Protein AF-A0A4S4EP62-F1 (afdb_monomer)

Structure (mmCIF, N/CA/C/O backbone):
data_AF-A0A4S4EP62-F1
#
_entry.id   AF-A0A4S4EP62-F1
#
loop_
_atom_site.group_PDB
_atom_site.id
_atom_site.type_symbol
_atom_site.label_atom_id
_atom_site.label_alt_id
_atom_site.label_comp_id
_atom_site.label_asym_id
_atom_site.label_entity_id
_atom_site.label_seq_id
_atom_site.pdbx_PDB_ins_code
_atom_site.Cartn_x
_atom_site.Cartn_y
_atom_site.Cartn_z
_atom_site.occupancy
_atom_site.B_iso_or_equiv
_atom_site.auth_seq_id
_atom_site.auth_comp_id
_atom_site.auth_asym_id
_atom_site.auth_atom_id
_atom_site.pdbx_PDB_model_num
ATOM 1 N N . MET A 1 1 ? 6.777 30.222 -97.483 1.00 44.00 1 MET A N 1
ATOM 2 C CA . MET A 1 1 ? 6.909 28.795 -97.830 1.00 44.00 1 MET A CA 1
ATOM 3 C C . MET A 1 1 ? 5.752 28.089 -97.167 1.00 44.00 1 MET A C 1
ATOM 5 O O . MET A 1 1 ? 5.547 28.280 -95.977 1.00 44.00 1 MET A O 1
ATOM 9 N N . ASP A 1 2 ? 4.948 27.447 -97.998 1.00 36.28 2 ASP A N 1
ATOM 10 C CA . ASP A 1 2 ? 3.686 26.782 -97.690 1.00 36.28 2 ASP A CA 1
ATOM 11 C C . ASP A 1 2 ? 3.913 25.347 -97.169 1.00 36.28 2 ASP A C 1
ATOM 13 O O . ASP A 1 2 ? 5.022 24.820 -97.314 1.00 36.28 2 ASP A O 1
ATOM 17 N N . ASN A 1 3 ? 2.825 24.722 -96.696 1.00 36.25 3 ASN A N 1
ATOM 18 C CA . ASN A 1 3 ? 2.615 23.301 -96.338 1.00 36.25 3 ASN A CA 1
ATOM 19 C C . ASN A 1 3 ? 3.023 22.877 -94.907 1.00 36.25 3 ASN A C 1
ATOM 21 O O . ASN A 1 3 ? 4.127 23.151 -94.460 1.00 36.25 3 ASN A O 1
ATOM 25 N N . GLY A 1 4 ? 2.236 22.131 -94.121 1.00 36.00 4 GLY A N 1
ATOM 26 C CA . GLY A 1 4 ? 0.948 21.476 -94.353 1.00 36.00 4 GLY A CA 1
ATOM 27 C C . GLY A 1 4 ? 0.737 20.299 -93.371 1.00 36.00 4 GLY A C 1
ATOM 28 O O . GLY A 1 4 ? 1.601 19.445 -93.261 1.00 36.00 4 GLY A O 1
ATOM 29 N N . VAL A 1 5 ? -0.418 20.304 -92.688 1.00 42.09 5 VAL A N 1
ATOM 30 C CA . VAL A 1 5 ? -1.371 19.192 -92.406 1.00 42.09 5 VAL A CA 1
ATOM 31 C C . VAL A 1 5 ? -0.939 17.877 -91.703 1.00 42.09 5 VAL A C 1
ATOM 33 O O . VAL A 1 5 ? -0.048 17.167 -92.149 1.00 42.09 5 VAL A O 1
ATOM 36 N N . GLY A 1 6 ? -1.766 17.472 -90.715 1.00 40.44 6 GLY A N 1
ATOM 37 C CA . GLY A 1 6 ? -2.084 16.076 -90.327 1.00 40.44 6 GLY A CA 1
ATOM 38 C C . GLY A 1 6 ? -2.341 15.942 -88.817 1.00 40.44 6 GLY A C 1
ATOM 39 O O . GLY A 1 6 ? -1.388 15.877 -88.054 1.00 40.44 6 GLY A O 1
ATOM 40 N N . ASP A 1 7 ? -3.538 16.175 -88.266 1.00 36.72 7 ASP A N 1
ATOM 41 C CA . ASP A 1 7 ? -4.813 15.415 -88.278 1.00 36.72 7 ASP A CA 1
ATOM 42 C C . ASP A 1 7 ? -4.780 14.004 -87.646 1.00 36.72 7 ASP A C 1
ATOM 44 O O . ASP A 1 7 ? -3.899 13.192 -87.912 1.00 36.72 7 ASP A O 1
ATOM 48 N N . GLY A 1 8 ? -5.819 13.730 -86.846 1.00 39.12 8 GLY A N 1
ATOM 49 C CA . GLY A 1 8 ? -6.188 12.427 -86.288 1.00 39.12 8 GLY A CA 1
ATOM 50 C C . GLY A 1 8 ? -6.004 12.346 -84.767 1.00 39.12 8 GLY A C 1
ATOM 51 O O . GLY A 1 8 ? -4.899 12.405 -84.260 1.00 39.12 8 GLY A O 1
ATOM 52 N N . GLY A 1 9 ? -7.015 12.168 -83.923 1.00 35.53 9 GLY A N 1
ATOM 53 C CA . GLY A 1 9 ? -8.401 11.804 -84.157 1.00 35.53 9 GLY A CA 1
ATOM 54 C C . GLY A 1 9 ? -9.001 11.308 -82.835 1.00 35.53 9 GLY A C 1
ATOM 55 O O . GLY A 1 9 ? -8.490 10.397 -82.196 1.00 35.53 9 GLY A O 1
ATOM 56 N N . ARG A 1 10 ? -10.097 11.953 -82.436 1.00 38.62 10 ARG A N 1
ATOM 57 C CA . ARG A 1 10 ? -11.010 11.657 -81.318 1.00 38.62 10 ARG A CA 1
ATOM 58 C C . ARG A 1 10 ? -11.471 10.191 -81.239 1.00 38.62 10 ARG A C 1
ATOM 60 O O . ARG A 1 10 ? -11.760 9.600 -82.275 1.00 38.62 10 ARG A O 1
ATOM 67 N N . ARG A 1 11 ? -11.826 9.735 -80.026 1.00 40.06 11 ARG A N 1
ATOM 68 C CA . ARG A 1 11 ? -13.107 9.050 -79.681 1.00 40.06 11 ARG A CA 1
ATOM 69 C C . ARG A 1 11 ? -13.267 9.041 -78.144 1.00 40.06 11 ARG A C 1
ATOM 71 O O . ARG A 1 11 ? -12.406 8.514 -77.462 1.00 40.06 11 ARG A O 1
ATOM 78 N N . ARG A 1 12 ? -14.165 9.855 -77.567 1.00 40.66 12 ARG A N 1
ATOM 79 C CA . ARG A 1 12 ? -15.637 9.690 -77.394 1.00 40.66 12 ARG A CA 1
ATOM 80 C C . ARG A 1 12 ? -15.983 8.822 -76.166 1.00 40.66 12 ARG A C 1
ATOM 82 O O . ARG A 1 12 ? -15.650 7.650 -76.170 1.00 40.66 12 ARG A O 1
ATOM 89 N N . THR A 1 13 ? -16.401 9.443 -75.045 1.00 35.06 13 THR A N 1
ATOM 90 C CA . THR A 1 13 ? -17.804 9.687 -74.567 1.00 35.06 13 THR A CA 1
ATOM 91 C C . THR A 1 13 ? -18.490 8.395 -74.116 1.00 35.06 13 THR A C 1
ATOM 93 O O . THR A 1 13 ? -18.441 7.431 -74.863 1.00 35.06 13 THR A O 1
ATOM 96 N N . VAL A 1 14 ? -19.105 8.291 -72.934 1.00 36.47 14 VAL A N 1
ATOM 97 C CA . VAL A 1 14 ? -20.410 8.863 -72.507 1.00 36.47 14 VAL A CA 1
ATOM 98 C C . VAL A 1 14 ? -20.530 8.694 -70.969 1.00 36.47 14 VAL A C 1
ATOM 100 O O . VAL A 1 14 ? -19.966 7.744 -70.444 1.00 36.47 14 VAL A O 1
ATOM 103 N N . GLY A 1 15 ? -21.050 9.646 -70.174 1.00 30.53 15 GLY A N 1
ATOM 104 C CA . GLY A 1 15 ? -22.487 9.847 -69.868 1.00 30.53 15 GLY A CA 1
ATOM 105 C C . GLY A 1 15 ? -23.069 8.624 -69.125 1.00 30.53 15 GLY A C 1
ATOM 106 O O . GLY A 1 15 ? -22.937 7.529 -69.645 1.00 30.53 15 GLY A O 1
ATOM 107 N N . VAL A 1 16 ? -23.728 8.665 -67.963 1.00 37.06 16 VAL A N 1
ATOM 108 C CA . VAL A 1 16 ? -24.793 9.555 -67.463 1.00 37.06 16 VAL A CA 1
ATOM 109 C C . VAL A 1 16 ? -24.999 9.270 -65.951 1.00 37.06 16 VAL A C 1
ATOM 111 O O . VAL A 1 16 ? -24.647 8.198 -65.467 1.00 37.06 16 VAL A O 1
ATOM 114 N N . ALA A 1 17 ? -25.535 10.256 -65.226 1.00 38.88 17 ALA A N 1
ATOM 115 C CA . ALA A 1 17 ? -25.929 10.251 -63.811 1.00 38.88 17 ALA A CA 1
ATOM 116 C C . ALA A 1 17 ? -27.038 9.235 -63.448 1.00 38.88 17 ALA A C 1
ATOM 118 O O . ALA A 1 17 ? -27.808 8.868 -64.324 1.00 38.88 17 ALA A O 1
ATOM 119 N N . ASP A 1 18 ? -27.173 8.854 -62.168 1.00 35.69 18 ASP A N 1
ATOM 120 C CA . ASP A 1 18 ? -28.343 9.204 -61.331 1.00 35.69 18 ASP A CA 1
ATOM 121 C C . ASP A 1 18 ? -28.195 8.711 -59.870 1.00 35.69 18 ASP A C 1
ATOM 123 O O . ASP A 1 18 ? -27.448 7.781 -59.563 1.00 35.69 18 ASP A O 1
ATOM 127 N N . SER A 1 19 ? -28.896 9.407 -58.980 1.00 42.44 19 SER A N 1
ATOM 128 C CA . SER A 1 19 ? -28.969 9.295 -57.523 1.00 42.44 19 SER A CA 1
ATOM 129 C C . SER A 1 19 ? -29.912 8.178 -57.047 1.00 42.44 19 SER A C 1
ATOM 131 O O . SER A 1 19 ? -30.894 7.881 -57.716 1.00 42.44 19 SER A O 1
ATOM 133 N N . GLY A 1 20 ? -29.717 7.671 -55.818 1.00 35.19 20 GLY A N 1
ATOM 134 C CA . GLY A 1 20 ? -30.830 7.129 -55.016 1.00 35.19 20 GLY A CA 1
ATOM 135 C C . GLY A 1 20 ? -30.579 5.879 -54.153 1.00 35.19 20 GLY A C 1
ATOM 136 O O . GLY A 1 20 ? -30.445 4.779 -54.665 1.00 35.19 20 GLY A O 1
ATOM 137 N N . ASP A 1 21 ? -30.629 6.094 -52.833 1.00 34.78 21 ASP A N 1
ATOM 138 C CA . ASP A 1 21 ? -31.390 5.338 -51.811 1.00 34.78 21 ASP A CA 1
ATOM 139 C C . ASP A 1 21 ? -31.051 3.870 -51.400 1.00 34.78 21 ASP A C 1
ATOM 141 O O . ASP A 1 21 ? -31.297 2.897 -52.102 1.00 34.78 21 ASP A O 1
ATOM 145 N N . GLY A 1 22 ? -30.572 3.737 -50.151 1.00 37.38 22 GLY A N 1
ATOM 146 C CA . GLY A 1 22 ? -31.077 2.832 -49.098 1.00 37.38 22 GLY A CA 1
ATOM 147 C C . GLY A 1 22 ? -31.167 1.302 -49.280 1.00 37.38 22 GLY A C 1
ATOM 148 O O . GLY A 1 22 ? -32.158 0.806 -49.797 1.00 37.38 22 GLY A O 1
ATOM 149 N N . ARG A 1 23 ? -30.285 0.530 -48.602 1.00 34.78 23 ARG A N 1
ATOM 150 C CA . ARG A 1 23 ? -30.638 -0.532 -47.603 1.00 34.78 23 ARG A CA 1
ATOM 151 C C . ARG A 1 23 ? -29.457 -1.435 -47.178 1.00 34.78 23 ARG A C 1
ATOM 153 O O . ARG A 1 23 ? -28.889 -2.165 -47.970 1.00 34.78 23 ARG A O 1
ATOM 160 N N . ARG A 1 24 ? -29.248 -1.487 -45.853 1.00 33.09 24 ARG A N 1
ATOM 161 C CA . ARG A 1 24 ? -29.100 -2.692 -44.995 1.00 33.09 24 ARG A CA 1
ATOM 162 C C . ARG A 1 24 ? -27.989 -3.736 -45.297 1.00 33.09 24 ARG A C 1
ATOM 164 O O . ARG A 1 24 ? -28.174 -4.656 -46.073 1.00 33.09 24 ARG A O 1
ATOM 171 N N . ARG A 1 25 ? -26.928 -3.652 -44.477 1.00 41.34 25 ARG A N 1
ATOM 172 C CA . ARG A 1 25 ? -26.147 -4.716 -43.791 1.00 41.34 25 ARG A CA 1
ATOM 173 C C . ARG A 1 25 ? -25.937 -6.063 -44.511 1.00 41.34 25 ARG A C 1
ATOM 175 O O . ARG A 1 25 ? -26.844 -6.884 -44.542 1.00 41.34 25 ARG A O 1
ATOM 182 N N . THR A 1 26 ? -24.670 -6.397 -44.758 1.00 34.03 26 THR A N 1
ATOM 183 C CA . THR A 1 26 ? -24.144 -7.742 -44.464 1.00 34.03 26 THR A CA 1
ATOM 184 C C . THR A 1 26 ? -22.799 -7.605 -43.764 1.00 34.03 26 THR A C 1
ATOM 186 O O . THR A 1 26 ? -21.819 -7.139 -44.344 1.00 34.03 26 THR A O 1
ATOM 189 N N . ILE A 1 27 ? -22.811 -7.972 -42.488 1.00 44.12 27 ILE A N 1
ATOM 190 C CA . ILE A 1 27 ? -21.651 -8.222 -41.641 1.00 44.12 27 ILE A CA 1
ATOM 191 C C . ILE A 1 27 ? -20.826 -9.299 -42.353 1.00 44.12 27 ILE A C 1
ATOM 193 O O . ILE A 1 27 ? -21.362 -10.353 -42.685 1.00 44.12 27 ILE A O 1
ATOM 197 N N . ARG A 1 28 ? -19.560 -9.014 -42.664 1.00 36.34 28 ARG A N 1
ATOM 198 C CA . ARG A 1 28 ? -18.585 -10.077 -42.901 1.00 36.34 28 ARG A CA 1
ATOM 199 C C . ARG A 1 28 ? -17.845 -10.238 -41.593 1.00 36.34 28 ARG A C 1
ATOM 201 O O . ARG A 1 28 ? -17.091 -9.352 -41.194 1.00 36.34 28 ARG A O 1
ATOM 208 N N . ASP A 1 29 ? -18.185 -11.325 -40.923 1.00 42.00 29 ASP A N 1
ATOM 209 C CA . ASP A 1 29 ? -17.560 -11.806 -39.709 1.00 42.00 29 ASP A CA 1
ATOM 210 C C . ASP A 1 29 ? -16.068 -12.014 -39.975 1.00 42.00 29 ASP A C 1
ATOM 212 O O . ASP A 1 29 ? -15.645 -12.987 -40.595 1.00 42.00 29 ASP A O 1
ATOM 216 N N . SER A 1 30 ? -15.257 -11.059 -39.533 1.00 41.69 30 SER A N 1
ATOM 217 C CA . SER A 1 30 ? -13.857 -11.333 -39.261 1.00 41.69 30 SER A CA 1
ATOM 218 C C . SER A 1 30 ? -13.839 -12.089 -37.938 1.00 41.69 30 SER A C 1
ATOM 220 O O . SER A 1 30 ? -14.007 -11.477 -36.881 1.00 41.69 30 SER A O 1
ATOM 222 N N . GLU A 1 31 ? -13.660 -13.408 -37.991 1.00 40.25 31 GLU A N 1
ATOM 223 C CA . GLU A 1 31 ? -13.196 -14.209 -36.856 1.00 40.25 31 GLU A CA 1
ATOM 224 C C . GLU A 1 31 ? -11.807 -13.699 -36.447 1.00 40.25 31 GLU A C 1
ATOM 226 O O . GLU A 1 31 ? -10.763 -14.236 -36.809 1.00 40.25 31 GLU A O 1
ATOM 231 N N . ILE A 1 32 ? -11.788 -12.580 -35.728 1.00 51.97 3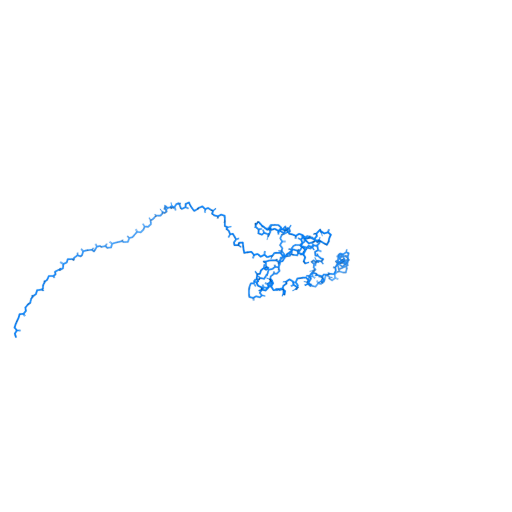2 ILE A N 1
ATOM 232 C CA . ILE A 1 32 ? -10.606 -12.116 -35.026 1.00 51.97 32 ILE A CA 1
ATOM 233 C C . ILE A 1 32 ? -10.562 -12.989 -33.776 1.00 51.97 32 ILE A C 1
ATOM 235 O O . ILE A 1 32 ? -11.504 -12.925 -32.976 1.00 51.97 32 ILE A O 1
ATOM 239 N N . PRO A 1 33 ? -9.522 -13.813 -33.574 1.00 45.59 33 PRO A N 1
ATOM 240 C CA . PRO A 1 33 ? -9.382 -14.497 -32.304 1.00 45.59 33 PRO A CA 1
ATOM 241 C C . PRO A 1 33 ? -9.378 -13.408 -31.232 1.00 45.59 33 PRO A C 1
ATOM 243 O O . PRO A 1 33 ? -8.635 -12.430 -31.356 1.00 45.59 33 PRO A O 1
ATOM 246 N N . LEU A 1 34 ? -10.215 -13.545 -30.196 1.00 50.91 34 LEU A N 1
ATOM 247 C CA . LEU A 1 34 ? -10.021 -12.788 -28.966 1.00 50.91 34 LEU A CA 1
ATOM 248 C C . LEU A 1 34 ? -8.652 -13.205 -28.426 1.00 50.91 34 LEU A C 1
ATOM 250 O O . LEU A 1 34 ? -8.537 -14.107 -27.600 1.00 50.91 34 LEU A O 1
ATOM 254 N N . VAL A 1 35 ? -7.600 -12.546 -28.911 1.00 49.84 35 VAL A N 1
ATOM 255 C CA . VAL A 1 35 ? -6.359 -12.402 -28.173 1.00 49.84 35 VAL A CA 1
ATOM 256 C C . VAL A 1 35 ? -6.833 -11.886 -26.820 1.00 49.84 35 VAL A C 1
ATOM 258 O O . VAL A 1 35 ? -7.458 -10.816 -26.797 1.00 49.84 35 VAL A O 1
ATOM 261 N N . PRO A 1 36 ? -6.663 -12.635 -25.712 1.00 47.25 36 PRO A N 1
ATOM 262 C CA . PRO A 1 36 ? -6.961 -12.074 -24.410 1.00 47.25 36 PRO A CA 1
ATOM 263 C C . PRO A 1 36 ? -6.163 -10.786 -24.365 1.00 47.25 36 PRO A C 1
ATOM 265 O O . PRO A 1 36 ? -4.951 -10.819 -24.564 1.00 47.25 36 PRO A O 1
ATOM 268 N N . SER A 1 37 ? -6.870 -9.658 -24.262 1.00 47.22 37 SER A N 1
ATOM 269 C CA . SER A 1 37 ? -6.262 -8.339 -24.219 1.00 47.22 37 SER A CA 1
ATOM 270 C C . SER A 1 37 ? -5.072 -8.444 -23.282 1.00 47.22 37 SER A C 1
ATOM 272 O O . SER A 1 37 ? -5.246 -8.650 -22.079 1.00 47.22 37 SER A O 1
ATOM 274 N N . SER A 1 38 ? -3.864 -8.372 -23.841 1.00 50.22 38 SER A N 1
ATOM 275 C CA . SER A 1 38 ? -2.649 -8.158 -23.080 1.00 50.22 38 SER A CA 1
ATOM 276 C C . SER A 1 38 ? -2.806 -6.753 -22.525 1.00 50.22 38 SER A C 1
ATOM 278 O O . SER A 1 38 ? -2.309 -5.795 -23.113 1.00 50.22 38 SER A O 1
ATOM 280 N N . GLN A 1 39 ? -3.621 -6.599 -21.477 1.00 58.09 39 GLN A N 1
ATOM 281 C CA . GLN A 1 39 ? -3.778 -5.363 -20.735 1.00 58.09 39 GLN A CA 1
ATOM 282 C C . GLN A 1 39 ? -2.367 -4.992 -20.328 1.00 58.09 39 GLN A C 1
ATOM 284 O O . GLN A 1 39 ? -1.832 -5.636 -19.436 1.00 58.09 39 GLN A O 1
ATOM 289 N N . ASN A 1 40 ? -1.756 -4.075 -21.085 1.00 49.41 40 ASN A N 1
ATOM 290 C CA . ASN A 1 40 ? -0.354 -3.680 -21.038 1.00 49.41 40 ASN A CA 1
ATOM 291 C C . ASN A 1 40 ? 0.291 -4.030 -19.693 1.00 49.41 40 ASN A C 1
ATOM 293 O O . ASN A 1 40 ? 0.215 -3.235 -18.753 1.00 49.41 40 ASN A O 1
ATOM 297 N N . LEU A 1 41 ? 0.884 -5.227 -19.584 1.00 63.22 41 LEU A N 1
ATOM 298 C CA . LEU A 1 41 ? 1.545 -5.674 -18.362 1.00 63.22 41 LEU A CA 1
ATOM 299 C C . LEU A 1 41 ? 2.883 -4.955 -18.325 1.00 63.22 41 LEU A C 1
ATOM 301 O O . LEU A 1 41 ? 3.930 -5.539 -18.597 1.00 63.22 41 LEU A O 1
ATOM 305 N N . LYS A 1 42 ? 2.840 -3.643 -18.082 1.00 72.44 42 LYS A N 1
ATOM 306 C CA . LYS A 1 42 ? 4.048 -2.858 -17.919 1.00 72.44 42 LYS A CA 1
ATOM 307 C C . LYS A 1 42 ? 4.778 -3.487 -16.733 1.00 72.44 42 LYS A C 1
ATOM 309 O O . LYS A 1 42 ? 4.207 -3.511 -15.643 1.00 72.44 42 LYS A O 1
ATOM 314 N N . PRO A 1 43 ? 5.986 -4.036 -16.921 1.00 81.75 43 PRO A N 1
ATOM 315 C CA . PRO A 1 43 ? 6.730 -4.599 -15.810 1.00 81.75 43 PRO A CA 1
ATOM 316 C C . PRO A 1 43 ? 6.969 -3.497 -14.778 1.00 81.75 43 PRO A C 1
ATOM 318 O O . PRO A 1 43 ? 7.232 -2.342 -15.122 1.00 81.75 43 PRO A O 1
ATOM 321 N N . GLY A 1 44 ? 6.818 -3.834 -13.503 1.00 88.12 44 GLY A N 1
ATOM 322 C CA . GLY A 1 44 ? 6.995 -2.881 -12.420 1.00 88.12 44 GLY A CA 1
ATOM 323 C C . GLY A 1 44 ? 6.663 -3.484 -11.067 1.00 88.12 44 GLY A C 1
ATOM 324 O O . GLY A 1 44 ? 6.231 -4.630 -10.967 1.00 88.12 44 GLY A O 1
ATOM 325 N N . VAL A 1 45 ? 6.881 -2.687 -10.032 1.00 92.06 45 VAL A N 1
ATOM 326 C CA . VAL A 1 45 ? 6.724 -3.091 -8.638 1.00 92.06 45 VAL A CA 1
ATOM 327 C C . VAL A 1 45 ? 5.452 -2.474 -8.069 1.00 92.06 45 VAL A C 1
ATOM 329 O O . VAL A 1 45 ? 5.118 -1.316 -8.340 1.00 92.06 45 VAL A O 1
ATOM 332 N N . ILE A 1 46 ? 4.743 -3.264 -7.269 1.00 92.56 46 ILE A N 1
ATOM 333 C CA . ILE A 1 46 ? 3.600 -2.832 -6.471 1.00 92.56 46 ILE A CA 1
ATOM 334 C C . ILE A 1 46 ? 3.981 -3.013 -5.008 1.00 92.56 46 ILE A C 1
ATOM 336 O O . ILE A 1 46 ? 4.387 -4.101 -4.605 1.00 92.56 46 ILE A O 1
ATOM 340 N N . PHE A 1 47 ? 3.824 -1.957 -4.216 1.00 94.12 47 PHE A N 1
ATOM 341 C CA . PHE A 1 47 ? 4.031 -2.023 -2.771 1.00 94.12 47 PHE A CA 1
ATOM 342 C C . PHE A 1 47 ? 2.693 -2.202 -2.060 1.00 94.12 47 PHE A C 1
ATOM 344 O O . PHE A 1 47 ? 1.708 -1.554 -2.417 1.00 94.12 47 PHE A O 1
ATOM 351 N N . VAL A 1 48 ? 2.662 -3.064 -1.043 1.00 92.69 48 VAL A N 1
ATOM 352 C CA . VAL A 1 48 ? 1.513 -3.239 -0.148 1.00 92.69 48 VAL A CA 1
ATOM 353 C C . VAL A 1 48 ? 1.997 -3.014 1.278 1.00 92.69 48 VAL A C 1
ATOM 355 O O . VAL A 1 48 ? 2.736 -3.830 1.819 1.00 92.69 48 VAL A O 1
ATOM 358 N N . LEU A 1 49 ? 1.592 -1.897 1.871 1.00 91.06 49 LEU A N 1
ATOM 359 C CA . LEU A 1 49 ? 1.814 -1.589 3.278 1.00 91.06 49 LEU A CA 1
ATOM 360 C C . LEU A 1 49 ? 0.656 -2.197 4.068 1.00 91.06 49 LEU A C 1
ATOM 362 O O . LEU A 1 49 ? -0.467 -1.690 4.017 1.00 91.06 49 LEU A O 1
ATOM 366 N N . ASP A 1 50 ? 0.906 -3.331 4.718 1.00 88.44 50 ASP A N 1
ATOM 367 C CA . ASP A 1 50 ? -0.093 -4.013 5.543 1.00 88.44 50 ASP A CA 1
ATOM 368 C C . ASP A 1 50 ? -0.123 -3.452 6.970 1.00 88.44 50 ASP A C 1
ATOM 370 O O . ASP A 1 50 ? 0.863 -2.895 7.447 1.00 88.44 50 ASP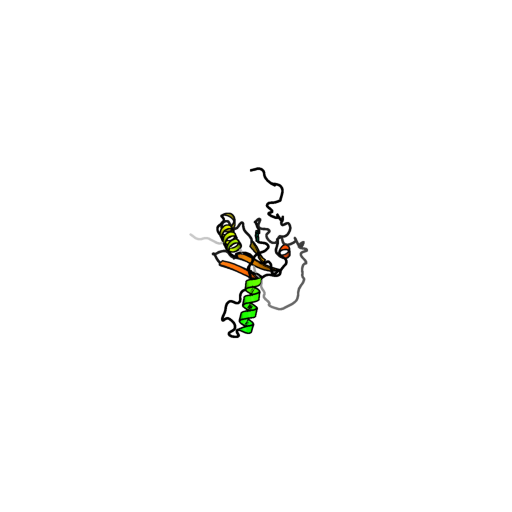 A O 1
ATOM 374 N N . LYS A 1 51 ? -1.262 -3.633 7.650 1.00 83.38 51 LYS A N 1
ATOM 375 C CA . LYS A 1 51 ? -1.493 -3.246 9.055 1.00 83.38 51 LYS A CA 1
ATOM 376 C C . LYS A 1 51 ? -1.296 -1.755 9.361 1.00 83.38 51 LYS A C 1
ATOM 378 O O . LYS A 1 51 ? -0.938 -1.394 10.478 1.00 83.38 51 LYS A O 1
ATOM 383 N N . ALA A 1 52 ? -1.637 -0.879 8.419 1.00 81.69 52 ALA A N 1
ATOM 384 C CA . ALA A 1 52 ? -1.543 0.559 8.632 1.00 81.69 52 ALA A CA 1
ATOM 385 C C . ALA A 1 52 ? -2.478 1.072 9.737 1.00 81.69 52 ALA A C 1
ATOM 387 O O . ALA A 1 52 ? -3.696 0.876 9.680 1.00 81.69 52 ALA A O 1
ATOM 388 N N . SER A 1 53 ? -1.917 1.791 10.710 1.00 75.38 53 SER A N 1
ATOM 389 C CA . SER A 1 53 ? -2.640 2.446 11.816 1.00 75.38 53 SER A CA 1
ATOM 390 C C . SER A 1 53 ? -3.329 3.746 11.373 1.00 75.38 53 SER A C 1
ATOM 392 O O . SER A 1 53 ? -3.341 4.761 12.062 1.00 75.38 53 SER A O 1
ATOM 394 N N . LEU A 1 54 ? -3.889 3.755 10.161 1.00 74.25 54 LEU A N 1
ATOM 395 C CA . LEU A 1 54 ? -4.605 4.910 9.633 1.00 74.25 54 LEU A CA 1
ATOM 396 C C . LEU A 1 54 ? -6.078 4.792 10.019 1.00 74.25 54 LEU A C 1
ATOM 398 O O . LEU A 1 54 ? -6.801 3.935 9.500 1.00 74.25 54 LEU A O 1
ATOM 402 N N . MET A 1 55 ? -6.517 5.660 10.932 1.00 66.12 55 MET A N 1
ATOM 403 C CA . MET A 1 55 ? -7.930 5.798 11.267 1.00 66.12 55 MET A CA 1
ATOM 404 C C . MET A 1 55 ? -8.586 6.830 10.346 1.00 66.12 55 MET A C 1
ATOM 406 O O . MET A 1 55 ? -8.081 7.951 10.252 1.00 66.12 55 MET A O 1
ATOM 410 N N . PRO A 1 56 ? -9.728 6.514 9.709 1.00 61.78 56 PRO A N 1
ATOM 411 C CA . PRO A 1 56 ? -10.553 7.539 9.092 1.00 61.78 56 PRO A CA 1
ATOM 412 C C . PRO A 1 56 ? -10.955 8.545 10.171 1.00 61.78 56 PRO A C 1
ATOM 414 O O . PRO A 1 56 ? -11.688 8.213 11.103 1.00 61.78 56 PRO A O 1
ATOM 417 N N . ALA A 1 57 ? -10.436 9.761 10.064 1.00 64.88 57 ALA A N 1
ATOM 418 C CA . ALA A 1 57 ? -10.813 10.855 10.935 1.00 64.88 57 ALA A CA 1
ATOM 419 C C . ALA A 1 57 ? -11.824 11.745 10.213 1.00 64.88 57 ALA A C 1
ATOM 421 O O . ALA A 1 57 ? -11.716 12.007 9.015 1.00 64.88 57 ALA A O 1
ATOM 422 N N . TYR A 1 58 ? -12.810 12.226 10.958 1.00 61.38 58 TYR A N 1
ATOM 423 C CA . TYR A 1 58 ? -13.691 13.281 10.502 1.00 61.38 58 TYR A CA 1
ATOM 424 C C . TYR A 1 58 ? -12.890 14.579 10.334 1.00 61.38 58 TYR A C 1
ATOM 426 O O . TYR A 1 58 ? -12.398 15.144 11.312 1.00 61.38 58 TYR A O 1
ATOM 434 N N . ILE A 1 59 ? -12.763 15.046 9.092 1.00 60.25 59 ILE A N 1
ATOM 435 C CA . ILE A 1 59 ? -12.152 16.334 8.755 1.00 60.25 59 ILE A CA 1
ATOM 436 C C . ILE A 1 59 ? -13.292 17.345 8.629 1.00 60.25 59 ILE A C 1
ATOM 438 O O . ILE A 1 59 ? -13.982 17.401 7.614 1.00 60.25 59 ILE A O 1
ATOM 442 N N . GLY A 1 60 ? -13.538 18.109 9.691 1.00 66.25 60 GLY A N 1
ATOM 443 C CA . GLY A 1 60 ? -14.617 19.090 9.725 1.00 66.25 60 GLY A CA 1
ATOM 444 C C . GLY A 1 60 ? -14.900 19.604 11.130 1.00 66.25 60 GLY A C 1
ATOM 445 O O . GLY A 1 60 ? -14.140 19.369 12.070 1.00 66.25 60 GLY A O 1
ATOM 446 N N . ARG A 1 61 ? -16.028 20.303 11.292 1.00 72.75 61 ARG A N 1
ATOM 447 C CA . ARG A 1 61 ? -16.446 20.816 12.600 1.00 72.75 61 ARG A CA 1
ATOM 448 C C . ARG A 1 61 ? -16.873 19.652 13.494 1.00 72.75 61 ARG A C 1
ATOM 450 O O . ARG A 1 61 ? -17.867 18.988 13.203 1.00 72.75 61 ARG A O 1
ATOM 457 N N . LEU A 1 62 ? -16.100 19.406 14.549 1.00 69.75 62 LEU A N 1
ATOM 458 C CA . LEU A 1 62 ? -16.405 18.377 15.539 1.00 69.75 62 LEU A CA 1
ATOM 459 C C . LEU A 1 62 ? -17.842 18.549 16.059 1.00 69.75 62 LEU A C 1
ATOM 461 O O . LEU A 1 62 ? -18.317 19.687 16.169 1.00 69.75 62 LEU A O 1
ATOM 465 N N . PRO A 1 63 ? -18.536 17.445 16.384 1.00 71.38 63 PRO A N 1
ATOM 466 C CA . PRO A 1 63 ? -19.852 17.525 16.995 1.00 71.38 63 PRO A CA 1
ATOM 467 C C . PRO A 1 63 ? -19.781 18.407 18.243 1.00 71.38 63 PRO A C 1
ATOM 469 O O . PRO A 1 63 ? -18.955 18.165 19.118 1.00 71.38 63 PRO A O 1
ATOM 472 N N . GLN A 1 64 ? -20.653 19.413 18.329 1.00 76.56 64 GLN A N 1
ATOM 473 C CA . GLN A 1 64 ? -20.763 20.258 19.527 1.00 76.56 64 GLN A CA 1
ATOM 474 C C . GLN A 1 64 ? -21.285 19.471 20.734 1.00 76.56 64 GLN A C 1
ATOM 476 O O . GLN A 1 64 ? -21.129 19.891 21.871 1.00 76.56 64 GLN A O 1
ATOM 481 N N . ASN A 1 65 ? -21.930 18.329 20.487 1.00 85.25 65 ASN A N 1
ATOM 482 C CA . ASN A 1 65 ? -22.460 17.485 21.537 1.00 85.25 65 ASN A CA 1
ATOM 483 C C . ASN A 1 65 ? -21.326 16.724 22.244 1.00 85.25 65 ASN A C 1
ATOM 485 O O . ASN A 1 65 ? -20.729 15.812 21.663 1.00 85.25 65 ASN A O 1
ATOM 489 N N . ASP A 1 66 ? -21.094 17.055 23.514 1.00 79.56 66 ASP A N 1
ATOM 490 C CA . ASP A 1 66 ? -20.032 16.473 24.343 1.00 79.56 66 ASP A CA 1
ATOM 491 C C . ASP A 1 66 ? -20.134 14.949 24.502 1.00 79.56 66 ASP A C 1
ATOM 493 O O . ASP A 1 66 ? -19.114 14.264 24.593 1.00 79.56 66 ASP A O 1
ATOM 497 N N . VAL A 1 67 ? -21.344 14.379 24.460 1.00 83.06 67 VAL A N 1
ATOM 498 C CA . VAL A 1 67 ? -21.546 12.922 24.534 1.00 83.06 67 VAL A CA 1
ATOM 499 C C . VAL A 1 67 ? -21.068 12.244 23.249 1.00 83.06 67 VAL A C 1
ATOM 501 O O . VAL A 1 67 ? -20.354 11.237 23.297 1.00 83.06 67 VAL A O 1
ATOM 504 N N . VAL A 1 68 ? -21.432 12.793 22.087 1.00 76.94 68 VAL A N 1
ATOM 505 C CA . VAL A 1 68 ? -20.996 12.278 20.777 1.00 76.94 68 VAL A CA 1
ATOM 506 C C . VAL A 1 68 ? -19.490 12.471 20.605 1.00 76.94 68 VAL A C 1
ATOM 508 O O . VAL A 1 68 ? -18.792 11.547 20.181 1.00 76.94 68 VAL A O 1
ATOM 511 N N . LEU A 1 69 ? -18.973 13.630 21.011 1.00 76.56 69 LEU A N 1
ATOM 512 C CA . LEU A 1 69 ? -17.548 13.938 20.991 1.00 76.56 69 LEU A CA 1
ATOM 513 C C . LEU A 1 69 ? -16.750 13.009 21.918 1.00 76.56 69 LEU A C 1
ATOM 515 O O . LEU A 1 69 ? -15.689 12.514 21.535 1.00 76.56 69 LEU A O 1
ATOM 519 N N . GLY A 1 70 ? -17.275 12.710 23.108 1.00 78.94 70 GLY A N 1
ATOM 520 C CA . GLY A 1 70 ? -16.678 11.766 24.052 1.00 78.94 70 GLY A CA 1
ATOM 521 C C . GLY A 1 70 ? -16.620 10.336 23.510 1.00 78.94 70 GLY A C 1
ATOM 522 O O . GLY A 1 70 ? -15.596 9.665 23.653 1.00 78.94 70 GLY A O 1
ATOM 523 N N . ARG A 1 71 ? -17.676 9.874 22.825 1.00 76.25 71 ARG A N 1
ATOM 524 C CA . ARG A 1 71 ? -17.674 8.569 22.135 1.00 76.25 71 ARG A CA 1
ATOM 525 C C . ARG A 1 71 ? -16.635 8.528 21.019 1.00 76.25 71 ARG A C 1
ATOM 527 O O . ARG A 1 71 ? -15.871 7.571 20.939 1.00 76.25 71 ARG A O 1
ATOM 534 N N . TYR A 1 72 ? -16.568 9.580 20.208 1.00 71.56 72 TYR A N 1
ATOM 535 C CA . TYR A 1 72 ? -15.594 9.694 19.126 1.00 71.56 72 TYR A CA 1
ATOM 536 C C . TYR A 1 72 ? -14.146 9.675 19.652 1.00 71.56 72 TYR A C 1
ATOM 538 O O . TYR A 1 72 ? -13.318 8.909 19.159 1.00 71.56 72 TYR A O 1
ATOM 546 N N . ARG A 1 73 ? -13.855 10.423 20.727 1.00 73.19 73 ARG A N 1
ATOM 547 C CA . ARG A 1 73 ? -12.539 10.419 21.394 1.00 73.19 73 ARG A CA 1
ATOM 548 C C . ARG A 1 73 ? -12.156 9.051 21.954 1.00 73.19 73 ARG A C 1
ATOM 550 O O . ARG A 1 73 ? -11.013 8.643 21.784 1.00 73.19 73 ARG A O 1
ATOM 557 N N . LYS A 1 74 ? -13.092 8.321 22.570 1.00 72.69 74 LYS A N 1
ATOM 558 C CA . LYS A 1 74 ? -12.828 6.959 23.070 1.00 72.69 74 LYS A CA 1
ATOM 559 C C . LYS A 1 74 ? -12.484 5.983 21.943 1.00 72.69 74 LYS A C 1
ATOM 561 O O . LYS A 1 74 ? -11.587 5.167 22.114 1.00 72.69 74 LYS A O 1
ATOM 566 N N . VAL A 1 75 ? -13.154 6.085 20.790 1.00 69.06 75 VAL A N 1
ATOM 567 C CA . VAL A 1 75 ? -12.850 5.252 19.610 1.00 69.06 75 VAL A CA 1
ATOM 568 C C . VAL A 1 75 ? -11.456 5.555 19.052 1.00 69.06 75 VAL A C 1
ATOM 570 O O . VAL A 1 75 ? -10.749 4.619 18.687 1.00 69.06 75 VAL A O 1
ATOM 573 N N . LEU A 1 76 ? -11.054 6.831 19.029 1.00 67.12 76 LEU A N 1
ATOM 574 C CA . LEU A 1 76 ? -9.710 7.248 18.617 1.00 67.12 76 LEU A CA 1
ATOM 575 C C . LEU A 1 76 ? -8.629 6.768 19.603 1.00 67.12 76 LEU A C 1
ATOM 577 O O . LEU A 1 76 ? -7.632 6.192 19.183 1.00 67.12 76 LEU A O 1
ATOM 581 N N . GLN A 1 77 ? -8.835 6.964 20.910 1.00 66.31 77 GLN A N 1
ATOM 582 C CA . GLN A 1 77 ? -7.853 6.623 21.950 1.00 66.31 77 GLN A CA 1
ATOM 583 C C . GLN A 1 77 ? -7.662 5.114 22.127 1.00 66.31 77 GLN A C 1
ATOM 585 O O . GLN A 1 77 ? -6.539 4.661 22.302 1.00 66.31 77 GLN A O 1
ATOM 590 N N . ALA A 1 78 ? -8.732 4.317 22.038 1.00 60.34 78 ALA A N 1
ATOM 591 C CA . ALA A 1 78 ? -8.648 2.864 22.205 1.00 60.34 78 ALA A CA 1
ATOM 592 C C . ALA A 1 78 ? -7.914 2.144 21.054 1.00 60.34 78 ALA A C 1
ATOM 594 O O . ALA A 1 78 ? -7.689 0.939 21.139 1.00 60.34 78 ALA A O 1
ATOM 595 N N . LYS A 1 79 ? -7.594 2.849 19.960 1.00 57.84 79 LYS A N 1
ATOM 596 C CA . LYS A 1 79 ? -7.029 2.269 18.729 1.00 57.84 79 LYS A CA 1
ATOM 597 C C . LYS A 1 79 ? -5.782 2.990 18.209 1.00 57.84 79 LYS A C 1
ATOM 599 O O . LYS A 1 79 ? -5.249 2.583 17.182 1.00 57.84 79 LYS A O 1
ATOM 604 N N . ALA 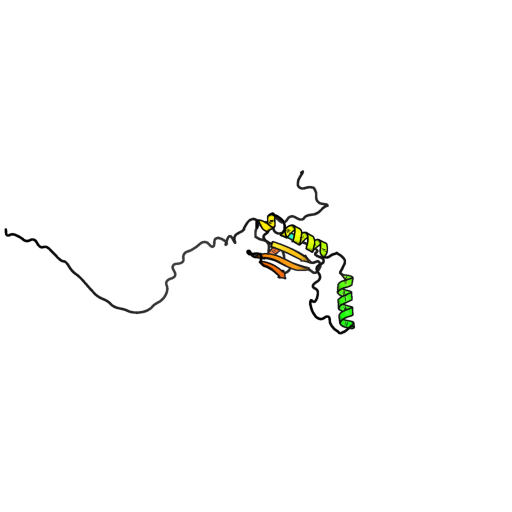A 1 80 ? -5.317 4.031 18.895 1.00 58.16 80 ALA A N 1
ATOM 605 C CA . ALA A 1 80 ? -4.061 4.714 18.598 1.00 58.16 80 ALA A CA 1
ATOM 606 C C . ALA A 1 80 ? -2.895 3.934 19.224 1.00 58.16 80 ALA A C 1
ATOM 608 O O . ALA A 1 80 ? -2.313 4.362 20.214 1.00 58.16 80 ALA A O 1
ATOM 609 N N . THR A 1 81 ? -2.636 2.723 18.731 1.00 55.59 81 THR A N 1
ATOM 610 C CA . THR A 1 81 ? -1.596 1.843 19.298 1.00 55.59 81 THR A CA 1
ATOM 611 C C . THR A 1 81 ? -0.265 1.964 18.558 1.00 55.59 81 THR A C 1
ATOM 613 O O . THR A 1 81 ? 0.762 1.579 19.094 1.00 55.59 81 THR A O 1
ATOM 616 N N . GLU A 1 82 ? -0.276 2.520 17.348 1.00 58.38 82 GLU A N 1
ATOM 617 C CA . GLU A 1 82 ? 0.891 2.612 16.471 1.00 58.38 82 GLU A CA 1
ATOM 618 C C . GLU A 1 82 ? 0.943 4.000 15.833 1.00 58.38 82 GLU A C 1
ATOM 620 O O . GLU A 1 82 ? -0.075 4.470 15.299 1.00 58.38 82 GLU A O 1
ATOM 625 N N . ASP A 1 83 ? 2.120 4.628 15.883 1.00 65.62 83 ASP A N 1
ATOM 626 C CA . ASP A 1 83 ? 2.340 5.965 15.344 1.00 65.62 83 ASP A CA 1
ATOM 627 C C . ASP A 1 83 ? 2.141 5.964 13.817 1.00 65.62 83 ASP A C 1
ATOM 629 O O . ASP A 1 83 ? 2.801 5.204 13.088 1.00 65.62 83 ASP A O 1
ATOM 633 N N . PRO A 1 84 ? 1.242 6.819 13.292 1.00 68.75 84 PRO A N 1
ATOM 634 C CA . PRO A 1 84 ? 0.964 6.891 11.858 1.00 68.75 84 PRO A CA 1
ATOM 635 C C . PRO A 1 84 ? 2.194 7.319 11.039 1.00 68.75 84 PRO A C 1
ATOM 637 O O . PRO A 1 84 ? 2.250 7.056 9.833 1.00 68.75 84 PRO A O 1
ATOM 640 N N . ASP A 1 85 ? 3.190 7.924 11.689 1.00 76.69 85 ASP A N 1
ATOM 641 C CA . ASP A 1 85 ? 4.401 8.474 11.078 1.00 76.69 85 ASP A CA 1
ATOM 642 C C . ASP A 1 85 ? 5.241 7.418 10.349 1.00 76.69 85 ASP A C 1
ATOM 644 O O . ASP A 1 85 ? 5.822 7.710 9.304 1.00 76.69 85 ASP A O 1
ATOM 648 N N . SER A 1 86 ? 5.227 6.163 10.811 1.00 80.81 86 SER A N 1
ATOM 649 C CA . SER A 1 86 ? 5.933 5.048 10.157 1.00 80.81 86 SER A CA 1
ATOM 650 C C . SER A 1 86 ? 5.502 4.844 8.693 1.00 80.81 86 SER A C 1
ATOM 652 O O . SER A 1 86 ? 6.335 4.665 7.798 1.00 80.81 86 SER A O 1
ATOM 654 N N . TYR A 1 87 ? 4.199 4.939 8.416 1.00 83.81 87 TYR A N 1
ATOM 655 C CA . TYR A 1 87 ? 3.637 4.778 7.072 1.00 83.81 87 TYR A CA 1
ATOM 656 C C . TYR A 1 87 ? 3.835 6.023 6.218 1.00 83.81 87 TYR A C 1
ATOM 658 O O . TYR A 1 87 ? 4.077 5.899 5.017 1.00 83.81 87 TYR A O 1
ATOM 666 N N . VAL A 1 88 ? 3.739 7.211 6.823 1.00 84.50 88 VAL A N 1
ATOM 667 C CA . VAL A 1 88 ? 4.001 8.483 6.134 1.00 84.50 88 VAL A CA 1
ATOM 668 C C . VAL A 1 88 ? 5.444 8.512 5.644 1.00 84.50 88 VAL A C 1
ATOM 670 O O . VAL A 1 88 ? 5.680 8.771 4.464 1.00 84.50 88 VAL A O 1
ATOM 673 N N . GLN A 1 89 ? 6.392 8.161 6.513 1.00 88.12 89 GLN A N 1
ATOM 674 C CA . GLN A 1 89 ? 7.807 8.099 6.174 1.00 88.12 89 GLN A CA 1
ATOM 675 C C . GLN A 1 89 ? 8.082 7.049 5.090 1.00 88.12 89 GLN A C 1
ATOM 677 O O . GLN A 1 89 ? 8.669 7.374 4.059 1.00 88.12 89 GLN A O 1
ATOM 682 N N . THR A 1 90 ? 7.565 5.825 5.246 1.00 89.88 90 THR A N 1
ATOM 683 C CA . THR A 1 90 ? 7.714 4.763 4.232 1.00 89.88 90 THR A CA 1
ATOM 684 C C . THR A 1 90 ? 7.141 5.189 2.874 1.00 89.88 90 THR A C 1
ATOM 686 O O . THR A 1 90 ? 7.732 4.940 1.822 1.00 89.88 90 THR A O 1
ATOM 689 N N . LEU A 1 91 ? 5.986 5.860 2.870 1.00 89.12 91 LEU A N 1
ATOM 690 C CA . LEU A 1 91 ? 5.372 6.371 1.649 1.00 89.12 91 LEU A CA 1
ATOM 691 C C . LEU A 1 91 ? 6.253 7.442 0.991 1.00 89.12 91 LEU A C 1
ATOM 693 O O . LEU A 1 91 ? 6.450 7.394 -0.224 1.00 89.12 91 LEU A O 1
ATOM 697 N N . LEU A 1 92 ? 6.811 8.372 1.772 1.00 88.88 92 LEU A N 1
ATOM 698 C CA . LEU A 1 92 ? 7.752 9.385 1.286 1.00 88.88 92 LEU A CA 1
ATOM 699 C C . LEU A 1 92 ? 9.026 8.753 0.713 1.00 88.88 92 LEU A C 1
ATOM 701 O O . LEU A 1 92 ? 9.464 9.156 -0.366 1.00 88.88 92 LEU A O 1
ATOM 705 N N . GLU A 1 93 ? 9.585 7.742 1.371 1.00 92.38 93 GLU A N 1
ATOM 706 C CA . GLU A 1 93 ? 10.763 7.000 0.903 1.00 92.38 93 GLU A CA 1
ATOM 707 C C . GLU A 1 93 ? 10.494 6.295 -0.427 1.00 92.38 93 GLU A C 1
ATOM 709 O O . GLU A 1 93 ? 11.239 6.472 -1.393 1.00 92.38 93 GLU A O 1
ATOM 714 N N . ILE A 1 94 ? 9.381 5.563 -0.534 1.00 92.00 94 ILE A N 1
ATOM 715 C CA . ILE A 1 94 ? 9.004 4.907 -1.791 1.00 92.00 94 ILE A CA 1
ATOM 716 C C . ILE A 1 94 ? 8.776 5.958 -2.882 1.00 92.00 94 ILE A C 1
ATOM 718 O O . ILE A 1 94 ? 9.247 5.782 -4.006 1.00 92.00 94 ILE A O 1
ATOM 722 N N . MET A 1 95 ? 8.089 7.060 -2.578 1.00 87.38 95 MET A N 1
ATOM 723 C CA . MET A 1 95 ? 7.759 8.097 -3.561 1.00 87.38 95 MET A CA 1
ATOM 724 C C . MET A 1 95 ? 8.966 8.908 -4.036 1.00 87.38 95 MET A C 1
ATOM 726 O O . MET A 1 95 ? 8.987 9.338 -5.190 1.00 87.38 95 MET A O 1
ATOM 730 N N . SER A 1 96 ? 9.946 9.128 -3.163 1.00 89.19 96 SER A N 1
ATOM 731 C CA . SER A 1 96 ? 11.208 9.802 -3.488 1.00 89.19 96 SER A CA 1
ATOM 732 C C . SER A 1 96 ? 12.253 8.852 -4.081 1.00 89.19 96 SER A C 1
ATOM 734 O O . SER A 1 96 ? 13.263 9.303 -4.620 1.00 89.19 96 SER A O 1
ATOM 736 N N . SER A 1 97 ? 12.011 7.537 -4.042 1.00 92.94 97 SER A N 1
ATOM 737 C CA . SER A 1 97 ? 12.917 6.550 -4.621 1.00 92.94 97 SER A CA 1
ATOM 738 C C . SER A 1 97 ? 13.093 6.733 -6.133 1.00 92.94 97 SER A C 1
ATOM 740 O O . SER A 1 97 ? 12.154 7.044 -6.877 1.00 92.94 97 SER A O 1
ATOM 742 N N . ARG A 1 98 ? 14.298 6.413 -6.623 1.00 91.88 98 ARG A N 1
ATOM 743 C CA . ARG A 1 98 ? 14.592 6.377 -8.067 1.00 91.88 98 ARG A CA 1
ATOM 744 C C . ARG A 1 98 ? 13.668 5.424 -8.825 1.00 91.88 98 ARG A C 1
ATOM 746 O O . ARG A 1 98 ? 13.332 5.699 -9.970 1.00 91.88 98 ARG A O 1
ATOM 753 N N . LEU A 1 99 ? 13.213 4.344 -8.186 1.00 90.50 99 LEU A N 1
ATOM 754 C CA . LEU A 1 99 ? 12.276 3.394 -8.783 1.00 90.50 99 LEU A CA 1
ATOM 755 C C . LEU A 1 99 ? 10.914 4.045 -9.071 1.00 90.50 99 LEU A C 1
ATOM 757 O O . LEU A 1 99 ? 10.343 3.832 -10.142 1.00 90.50 99 LEU A O 1
ATOM 761 N N . CYS A 1 100 ? 10.401 4.856 -8.140 1.00 88.56 100 CYS A N 1
ATOM 762 C CA . CYS A 1 100 ? 9.152 5.588 -8.340 1.00 88.56 100 CYS A CA 1
ATOM 763 C C . CYS A 1 100 ? 9.322 6.703 -9.376 1.00 88.56 100 CYS A C 1
ATOM 765 O O . CYS A 1 100 ? 8.510 6.808 -10.295 1.00 88.56 100 CYS A O 1
ATOM 767 N N . MET A 1 101 ? 10.401 7.485 -9.284 1.00 86.38 101 MET A N 1
ATOM 768 C CA . MET A 1 101 ? 10.683 8.577 -10.227 1.00 86.38 101 MET A CA 1
ATOM 769 C C . MET A 1 101 ? 10.916 8.088 -11.666 1.00 86.38 101 MET A C 1
ATOM 771 O O . MET A 1 101 ? 10.504 8.758 -12.608 1.00 86.38 101 MET A O 1
ATOM 775 N N . ALA A 1 102 ? 11.503 6.901 -11.847 1.00 87.31 102 ALA A N 1
ATOM 776 C CA . ALA A 1 102 ? 11.676 6.258 -13.152 1.00 87.31 102 ALA A CA 1
ATOM 777 C C . ALA A 1 102 ? 10.385 5.604 -13.696 1.00 87.31 102 ALA A C 1
ATOM 779 O O . ALA A 1 102 ? 10.388 5.027 -14.783 1.00 87.31 102 ALA A O 1
ATOM 780 N N . GLY A 1 103 ? 9.273 5.660 -12.951 1.00 85.75 103 GLY A N 1
ATOM 781 C CA . GLY A 1 103 ? 7.995 5.068 -13.356 1.00 85.75 103 GLY A CA 1
ATOM 782 C C . GLY A 1 103 ? 7.952 3.539 -13.272 1.00 85.75 103 GLY A C 1
ATOM 783 O O . GLY A 1 103 ? 7.139 2.921 -13.968 1.00 85.75 103 GLY A O 1
ATOM 784 N N . GLY A 1 104 ? 8.826 2.941 -12.453 1.00 88.62 104 GLY A N 1
ATOM 785 C CA . GLY A 1 104 ? 8.860 1.507 -12.156 1.00 88.62 104 GLY A CA 1
ATOM 786 C C . GLY A 1 104 ? 7.893 1.087 -11.045 1.00 88.62 104 GLY A C 1
ATOM 787 O O . GLY A 1 104 ? 7.528 -0.084 -10.968 1.00 88.62 104 GLY A O 1
ATOM 788 N N . VAL A 1 105 ? 7.435 2.027 -10.210 1.00 90.56 105 VAL A N 1
ATOM 789 C CA . VAL A 1 105 ? 6.362 1.787 -9.230 1.00 90.56 105 VAL A CA 1
ATOM 790 C C . VAL A 1 105 ? 5.006 2.017 -9.888 1.00 90.56 105 VAL A C 1
ATOM 792 O O . VAL A 1 105 ? 4.705 3.127 -10.325 1.00 90.56 105 VAL A O 1
ATOM 795 N N . GLN A 1 106 ? 4.176 0.975 -9.948 1.00 89.12 106 GLN A N 1
ATOM 796 C CA . GLN A 1 106 ? 2.857 1.047 -10.593 1.00 89.12 106 GLN A CA 1
ATOM 797 C C . GLN A 1 106 ? 1.779 1.587 -9.648 1.00 89.12 106 GLN A C 1
ATOM 799 O O . GLN A 1 106 ? 0.921 2.379 -10.040 1.00 89.12 106 GLN A O 1
ATOM 804 N N . ALA A 1 107 ? 1.806 1.128 -8.398 1.00 90.44 107 ALA A N 1
ATOM 805 C CA . ALA A 1 107 ? 0.861 1.512 -7.363 1.00 90.44 107 ALA A CA 1
ATOM 806 C C . ALA A 1 107 ? 1.440 1.219 -5.976 1.00 90.44 107 ALA A C 1
ATOM 808 O O . ALA A 1 107 ? 2.276 0.328 -5.809 1.00 90.44 107 ALA A O 1
ATOM 809 N N . ILE A 1 108 ? 0.938 1.949 -4.984 1.00 92.69 108 ILE A N 1
ATOM 810 C CA . ILE A 1 108 ? 1.168 1.666 -3.568 1.00 92.69 108 ILE A CA 1
ATOM 811 C C . ILE A 1 108 ? -0.203 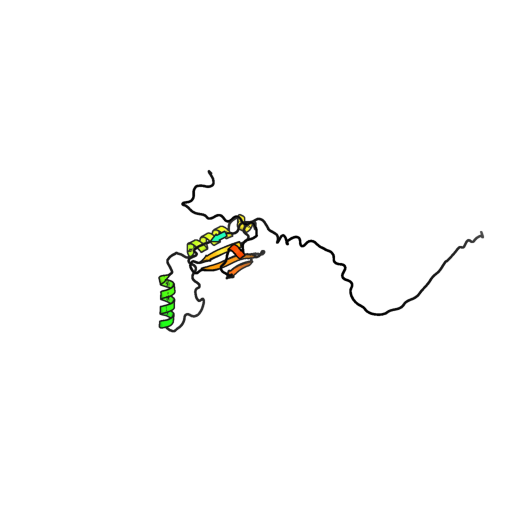1.440 -2.936 1.00 92.69 108 ILE A C 1
ATOM 813 O O . ILE A 1 108 ? -1.102 2.271 -3.078 1.00 92.69 108 ILE A O 1
ATOM 817 N N . TYR A 1 109 ? -0.380 0.306 -2.274 1.00 92.56 109 TYR A N 1
ATOM 818 C CA . TYR A 1 109 ? -1.583 -0.037 -1.532 1.00 92.56 109 TYR A CA 1
ATOM 819 C C . TYR A 1 109 ? -1.302 0.071 -0.041 1.00 92.56 109 TYR A C 1
ATOM 821 O O . TYR A 1 109 ? -0.297 -0.444 0.435 1.00 92.56 109 TYR A O 1
ATOM 829 N N . ILE A 1 110 ? -2.197 0.714 0.697 1.00 91.12 110 ILE A N 1
ATOM 830 C CA . ILE A 1 110 ? -2.122 0.837 2.149 1.00 91.12 110 ILE A CA 1
ATOM 831 C C . ILE A 1 110 ? -3.349 0.142 2.714 1.00 91.12 110 ILE A C 1
ATOM 833 O O . ILE A 1 110 ? -4.476 0.618 2.546 1.00 91.12 110 ILE A O 1
ATOM 837 N N . LYS A 1 111 ? -3.133 -1.011 3.337 1.00 89.62 111 LYS A N 1
ATOM 838 C CA . LYS A 1 111 ? -4.175 -1.790 3.993 1.00 89.62 111 LYS A CA 1
ATOM 839 C C . LYS A 1 111 ? -4.158 -1.448 5.470 1.00 89.62 111 LYS A C 1
ATOM 841 O O . LYS A 1 111 ? -3.195 -1.741 6.175 1.00 89.62 111 LYS A O 1
ATOM 846 N N . THR A 1 112 ? -5.219 -0.802 5.929 1.00 86.44 112 THR A N 1
ATOM 847 C CA . THR A 1 112 ? -5.322 -0.412 7.330 1.00 86.44 112 THR A CA 1
ATOM 848 C C . THR A 1 112 ? -5.706 -1.596 8.208 1.00 86.44 112 THR A C 1
ATOM 850 O O . THR A 1 112 ? -6.296 -2.575 7.742 1.00 86.44 112 THR A O 1
ATOM 853 N N . ILE A 1 113 ? -5.440 -1.480 9.509 1.00 82.50 113 ILE A N 1
ATOM 854 C CA . ILE A 1 113 ? -5.870 -2.458 10.525 1.00 82.50 113 ILE A CA 1
ATOM 855 C C . ILE A 1 113 ? -7.403 -2.632 10.517 1.00 82.50 113 ILE A C 1
ATOM 857 O O . ILE A 1 113 ? -7.917 -3.692 10.856 1.00 82.50 113 ILE A O 1
ATOM 861 N N . GLN A 1 114 ? -8.147 -1.615 10.073 1.00 77.56 114 GLN A N 1
ATOM 862 C CA . GLN A 1 114 ? -9.612 -1.626 10.003 1.00 77.56 114 GLN A CA 1
ATOM 863 C C . GLN A 1 114 ? -10.163 -2.270 8.721 1.00 77.56 114 GLN A C 1
ATOM 865 O O . GLN A 1 114 ? -11.376 -2.301 8.529 1.00 77.56 114 GLN A O 1
ATOM 870 N N . GLY A 1 115 ? -9.294 -2.763 7.832 1.00 79.94 115 GLY A N 1
ATOM 871 C CA . GLY A 1 115 ? -9.704 -3.358 6.557 1.00 79.94 115 GLY A CA 1
ATOM 872 C C . GLY A 1 115 ? -10.065 -2.331 5.481 1.00 79.94 115 GLY A C 1
ATOM 873 O O . GLY A 1 115 ? -10.704 -2.672 4.489 1.00 79.94 115 GLY A O 1
ATOM 874 N N . VAL A 1 116 ? -9.658 -1.073 5.659 1.00 85.38 116 VAL A N 1
ATOM 875 C CA . VAL A 1 116 ? -9.778 -0.025 4.641 1.00 85.38 116 VAL A CA 1
ATOM 876 C C . VAL A 1 116 ? -8.578 -0.144 3.705 1.00 85.38 116 VAL A C 1
ATOM 878 O O . VAL A 1 116 ? -7.444 -0.269 4.170 1.00 85.38 116 VAL A O 1
ATOM 881 N N . LEU A 1 117 ? -8.809 -0.107 2.392 1.00 89.25 117 LEU A N 1
ATOM 882 C CA . LEU A 1 117 ? -7.741 -0.194 1.400 1.00 89.25 117 LEU A CA 1
ATOM 883 C C . LEU A 1 117 ? -7.597 1.119 0.633 1.00 89.25 117 LEU A C 1
ATOM 885 O O . LEU A 1 117 ? -8.485 1.522 -0.118 1.00 89.25 117 LEU A O 1
ATOM 889 N N . ILE A 1 118 ? -6.454 1.777 0.800 1.00 89.69 118 ILE A N 1
ATOM 890 C CA . ILE A 1 118 ? -6.133 3.034 0.126 1.00 89.69 118 ILE A CA 1
ATOM 891 C C . ILE A 1 118 ? -5.157 2.732 -1.007 1.00 89.69 118 ILE A C 1
ATOM 893 O O . ILE A 1 118 ? -4.116 2.112 -0.798 1.00 89.69 118 ILE A O 1
ATOM 897 N N . LYS A 1 119 ? -5.480 3.179 -2.218 1.00 90.50 119 LYS A N 1
ATOM 898 C CA . LYS A 1 119 ? -4.612 3.079 -3.391 1.00 90.50 119 LYS A CA 1
ATOM 899 C C . LYS A 1 119 ? -3.991 4.431 -3.692 1.00 90.50 119 LYS A C 1
ATOM 901 O O . LYS A 1 119 ? -4.715 5.394 -3.936 1.00 90.50 119 LYS A O 1
ATOM 906 N N . TYR A 1 120 ? -2.671 4.468 -3.774 1.00 89.94 120 TYR A N 1
ATOM 907 C CA . TYR A 1 120 ? -1.894 5.583 -4.294 1.00 89.94 120 TYR A CA 1
ATOM 908 C C . TYR A 1 120 ? -1.389 5.267 -5.708 1.00 89.94 120 TYR A C 1
ATOM 910 O O . TYR A 1 120 ? -0.844 4.190 -5.971 1.00 89.94 120 TYR A O 1
ATOM 918 N N . GLN A 1 121 ? -1.572 6.215 -6.625 1.00 85.19 121 GLN A N 1
ATOM 919 C CA . GLN A 1 121 ? -1.022 6.185 -7.980 1.00 85.19 121 GLN A CA 1
ATOM 920 C C . GLN A 1 121 ? -0.487 7.567 -8.355 1.00 85.19 121 GLN A C 1
ATOM 922 O O . GLN A 1 121 ? -1.183 8.571 -8.195 1.00 85.19 121 GLN A O 1
ATOM 927 N N . SER A 1 122 ? 0.709 7.597 -8.939 1.00 77.31 122 SER A N 1
ATOM 928 C CA . SER A 1 122 ? 1.198 8.771 -9.659 1.00 77.31 122 SER A CA 1
ATOM 929 C C . SER A 1 122 ? 0.535 8.803 -11.037 1.00 77.31 122 SER A C 1
ATOM 931 O O . SER A 1 122 ? 0.747 7.909 -11.859 1.00 77.31 122 SER A O 1
ATOM 933 N N . LYS A 1 123 ? -0.316 9.795 -11.290 1.00 69.12 123 LYS A N 1
ATOM 934 C CA . LYS A 1 123 ? -0.737 10.155 -12.643 1.00 69.12 123 LYS A CA 1
ATOM 935 C C . LYS A 1 123 ? 0.330 11.123 -13.156 1.00 69.12 123 LYS A C 1
ATOM 937 O O . LYS A 1 123 ? 0.704 12.069 -12.470 1.00 69.12 123 LYS A O 1
ATOM 942 N N . GLY A 1 124 ? 0.927 10.816 -14.309 1.00 63.44 124 GLY A N 1
ATOM 943 C CA . GLY A 1 124 ? 2.014 11.625 -14.875 1.00 63.44 124 GLY A CA 1
ATOM 944 C C . GLY A 1 124 ? 1.672 13.123 -14.914 1.00 63.44 124 GLY A C 1
ATOM 945 O O . GLY A 1 124 ? 0.501 13.483 -14.902 1.00 63.44 124 GLY A O 1
ATOM 946 N N . LYS A 1 125 ? 2.699 13.983 -14.979 1.00 61.28 125 LYS A N 1
ATOM 947 C CA . LYS A 1 125 ? 2.628 15.449 -14.750 1.00 61.28 125 LYS A CA 1
ATOM 948 C C . LYS A 1 1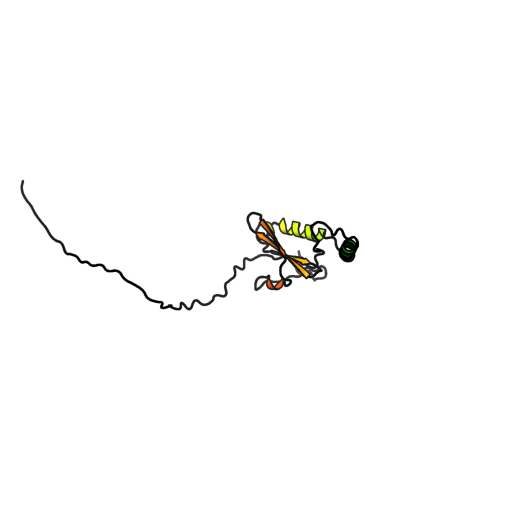25 ? 2.498 15.882 -13.279 1.00 61.28 125 LYS A C 1
ATOM 950 O O . LYS A 1 125 ? 2.145 17.019 -13.004 1.00 61.28 125 LYS A O 1
ATOM 955 N N . GLY A 1 126 ? 2.851 15.006 -12.335 1.00 61.38 126 GLY A N 1
ATOM 956 C CA . GLY A 1 126 ? 2.949 15.353 -10.911 1.00 61.38 126 GLY A CA 1
ATOM 957 C C . GLY A 1 126 ? 1.639 15.236 -10.129 1.00 61.38 126 GLY A C 1
ATOM 958 O O . GLY A 1 126 ? 1.619 15.519 -8.932 1.00 61.38 126 GLY A O 1
ATOM 959 N N . GLU A 1 127 ? 0.565 14.768 -10.763 1.00 65.88 127 GLU A N 1
ATOM 960 C CA . GLU A 1 127 ? -0.722 14.549 -10.112 1.00 65.88 127 GLU A CA 1
ATOM 961 C C . GLU A 1 127 ? -0.693 13.254 -9.293 1.00 65.88 127 GLU A C 1
ATOM 963 O O . GLU A 1 127 ? -0.654 12.137 -9.810 1.00 65.88 127 GLU A O 1
ATOM 968 N N . LYS A 1 128 ? -0.719 13.389 -7.970 1.00 72.75 128 LYS A N 1
ATOM 969 C CA . LYS A 1 128 ? -0.731 12.253 -7.047 1.00 72.75 128 LYS A CA 1
ATOM 970 C C . LYS A 1 128 ? -2.164 11.976 -6.622 1.00 72.75 128 LYS A C 1
ATOM 972 O O . LYS A 1 128 ? -2.808 12.840 -6.035 1.00 72.75 128 LYS A O 1
ATOM 977 N N . LEU A 1 129 ? -2.664 10.775 -6.906 1.00 78.00 129 LEU A N 1
ATOM 978 C CA . LEU A 1 129 ? -4.026 10.390 -6.546 1.00 78.00 129 LEU A CA 1
ATOM 979 C C . LEU A 1 129 ? -4.013 9.307 -5.475 1.00 78.00 129 LEU A C 1
ATOM 981 O O . LEU A 1 129 ? -3.500 8.210 -5.700 1.00 78.00 129 LEU A O 1
ATOM 985 N N . MET A 1 130 ? -4.655 9.606 -4.347 1.00 86.31 130 MET A N 1
ATOM 986 C CA . MET A 1 130 ? -5.056 8.620 -3.349 1.00 86.31 130 MET A CA 1
ATOM 987 C C . MET A 1 130 ? -6.557 8.378 -3.450 1.00 86.31 130 MET A C 1
ATOM 989 O O . MET A 1 130 ? -7.337 9.325 -3.540 1.00 86.31 130 MET A O 1
ATOM 993 N N . ARG A 1 131 ? -6.973 7.112 -3.469 1.00 86.38 131 ARG A N 1
ATOM 994 C CA . ARG A 1 131 ? -8.389 6.732 -3.516 1.00 86.38 131 ARG A CA 1
ATOM 995 C C . ARG A 1 131 ? -8.660 5.570 -2.580 1.00 86.38 131 ARG A C 1
ATOM 997 O O . ARG A 1 131 ? -7.860 4.640 -2.505 1.00 86.38 131 ARG A O 1
ATOM 1004 N N . LEU A 1 132 ? -9.814 5.609 -1.927 1.00 86.62 132 LEU A N 1
ATOM 1005 C CA . LEU A 1 132 ? -10.372 4.450 -1.248 1.00 86.62 132 LEU A CA 1
ATOM 1006 C C . LEU A 1 132 ? -10.877 3.446 -2.293 1.00 86.62 132 LEU A C 1
ATOM 1008 O O . LEU A 1 132 ? -11.532 3.845 -3.257 1.00 86.62 132 LEU A O 1
ATOM 1012 N N . ILE A 1 133 ? -10.560 2.165 -2.120 1.00 86.56 133 ILE A N 1
ATOM 1013 C CA . ILE A 1 133 ? -10.975 1.086 -3.024 1.00 86.56 133 ILE A CA 1
ATOM 1014 C C . ILE A 1 133 ? -11.519 -0.116 -2.244 1.00 86.56 133 ILE A C 1
ATOM 1016 O O . ILE A 1 133 ? -11.316 -0.232 -1.036 1.00 86.56 133 ILE A O 1
ATOM 1020 N N . GLU A 1 134 ? -12.200 -1.025 -2.946 1.00 83.69 134 GLU A N 1
ATOM 1021 C CA . GLU A 1 134 ? -12.714 -2.268 -2.362 1.00 83.69 134 GLU A CA 1
ATOM 1022 C C . GLU A 1 134 ? -11.602 -3.128 -1.748 1.00 83.69 134 GLU A C 1
ATOM 1024 O O . GLU A 1 134 ? -10.530 -3.302 -2.337 1.00 83.69 134 GLU A O 1
ATOM 1029 N N . ASN A 1 135 ? -11.899 -3.712 -0.584 1.00 73.75 135 ASN A N 1
ATOM 1030 C CA . ASN A 1 135 ? -10.959 -4.459 0.249 1.00 73.75 135 ASN A CA 1
ATOM 1031 C C . ASN A 1 135 ? -10.668 -5.875 -0.275 1.00 73.75 135 ASN A C 1
ATOM 1033 O O . ASN A 1 135 ? -11.005 -6.868 0.363 1.00 73.75 135 ASN A O 1
ATOM 1037 N N . LEU A 1 136 ? -10.015 -5.963 -1.433 1.00 79.25 136 LEU A N 1
ATOM 1038 C CA . LEU A 1 136 ? -9.361 -7.173 -1.929 1.00 79.25 136 LEU A CA 1
ATOM 1039 C C . LEU A 1 136 ? -8.172 -6.772 -2.804 1.00 79.25 136 LEU A C 1
ATOM 1041 O O . LEU A 1 136 ? -8.305 -6.663 -4.021 1.00 79.25 136 LEU A O 1
ATOM 1045 N N . VAL A 1 137 ? -6.995 -6.575 -2.196 1.00 79.88 137 VAL A N 1
ATOM 1046 C CA . VAL A 1 137 ? -5.760 -6.189 -2.915 1.00 79.88 137 VAL A CA 1
ATOM 1047 C C . VAL A 1 137 ? -5.506 -7.097 -4.119 1.00 79.88 137 VAL A C 1
ATOM 1049 O O . VAL A 1 137 ? -5.184 -6.598 -5.191 1.00 79.88 137 VAL A O 1
ATOM 1052 N N . ALA A 1 138 ? -5.739 -8.406 -3.971 1.00 80.19 138 ALA A N 1
ATOM 1053 C CA . ALA A 1 138 ? -5.547 -9.400 -5.025 1.00 80.19 138 ALA A CA 1
ATOM 1054 C C . ALA A 1 138 ? -6.347 -9.110 -6.309 1.00 80.19 138 ALA A C 1
ATOM 1056 O O . ALA A 1 138 ? -5.847 -9.377 -7.396 1.00 80.19 138 ALA A O 1
ATOM 1057 N N . LYS A 1 139 ? -7.542 -8.506 -6.211 1.00 82.25 139 LYS A N 1
ATOM 1058 C CA . LYS A 1 139 ? -8.341 -8.112 -7.388 1.00 82.25 139 LYS A CA 1
ATOM 1059 C C . LYS A 1 139 ? -7.696 -6.985 -8.197 1.00 82.25 139 LYS A C 1
ATOM 1061 O O . LYS A 1 139 ? -8.031 -6.799 -9.360 1.00 82.25 139 LYS A O 1
ATOM 1066 N N . HIS A 1 140 ? -6.809 -6.211 -7.574 1.00 83.00 140 HIS A N 1
ATOM 1067 C CA . HIS A 1 140 ? -6.167 -5.046 -8.183 1.00 83.00 140 HIS A CA 1
ATOM 1068 C C . HIS A 1 140 ? -4.710 -5.307 -8.583 1.00 83.00 140 HIS A C 1
ATOM 1070 O O . HIS A 1 140 ? -4.014 -4.366 -8.980 1.00 83.00 140 HIS A O 1
ATOM 1076 N N . LEU A 1 141 ? -4.237 -6.550 -8.446 1.00 86.44 141 LEU A N 1
ATOM 1077 C CA . LEU A 1 141 ? -2.924 -6.972 -8.919 1.00 86.44 141 LEU A CA 1
ATOM 1078 C C . LEU A 1 141 ? -3.025 -7.475 -10.369 1.00 86.44 141 LEU A C 1
ATOM 1080 O O . LEU A 1 141 ? -3.988 -8.163 -10.707 1.00 86.44 141 LEU A O 1
ATOM 1084 N N . PRO A 1 142 ? -2.039 -7.165 -11.228 1.00 86.56 142 PRO A N 1
ATOM 1085 C CA . PRO A 1 142 ? -1.960 -7.744 -12.561 1.00 86.56 142 PRO A CA 1
ATOM 1086 C C . PRO A 1 142 ? -1.887 -9.276 -12.524 1.00 86.56 142 PRO A C 1
ATOM 1088 O O . PRO A 1 142 ? -1.331 -9.869 -11.592 1.00 86.56 142 PRO A O 1
ATOM 1091 N N . LEU A 1 143 ? -2.394 -9.913 -13.580 1.00 82.31 143 LEU A N 1
ATOM 1092 C CA . LEU A 1 143 ? -2.234 -11.351 -13.805 1.00 82.31 143 LEU A CA 1
ATOM 1093 C C . LEU A 1 143 ? -0.738 -11.720 -13.785 1.00 82.31 143 LE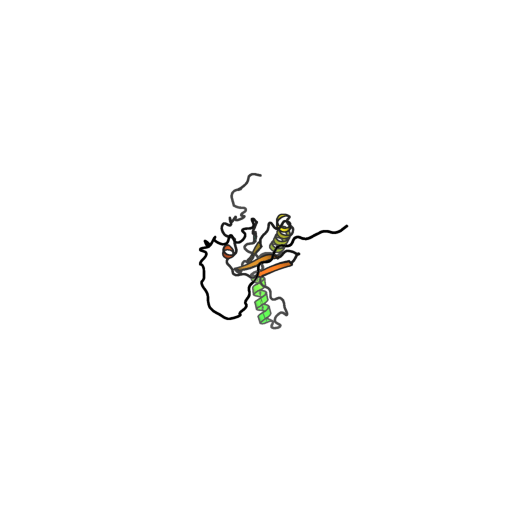U A C 1
ATOM 1095 O O . LEU A 1 143 ? 0.093 -10.973 -14.296 1.00 82.31 143 LEU A O 1
ATOM 1099 N N . ASN A 1 144 ? -0.403 -12.868 -13.187 1.00 85.06 144 ASN A N 1
ATOM 1100 C CA . ASN A 1 144 ? 0.972 -13.371 -13.011 1.00 85.06 144 ASN A CA 1
ATOM 1101 C C . ASN A 1 144 ? 1.879 -12.542 -12.080 1.00 85.06 144 ASN A C 1
ATOM 1103 O O . ASN A 1 144 ? 3.105 -12.643 -12.148 1.00 85.06 144 ASN A O 1
ATOM 1107 N N . SER A 1 145 ? 1.307 -11.744 -11.176 1.00 85.69 145 SER A N 1
ATOM 1108 C CA . SER A 1 145 ? 2.092 -11.064 -10.139 1.00 85.69 145 SER A CA 1
ATOM 1109 C C . SER A 1 145 ? 2.704 -12.063 -9.151 1.00 85.69 145 SER A C 1
ATOM 1111 O O . SER A 1 145 ? 1.992 -12.865 -8.547 1.00 85.69 145 SER A O 1
ATOM 1113 N N . ARG A 1 146 ? 4.019 -11.972 -8.919 1.00 90.44 146 ARG A N 1
ATOM 1114 C CA . ARG A 1 146 ? 4.696 -12.691 -7.830 1.00 90.44 146 ARG A CA 1
ATOM 1115 C C . ARG A 1 146 ? 4.600 -11.874 -6.542 1.00 90.44 146 ARG A C 1
ATOM 1117 O O . ARG A 1 146 ? 5.148 -10.779 -6.463 1.00 90.44 146 ARG A O 1
ATOM 1124 N N . ILE A 1 147 ? 3.914 -12.412 -5.537 1.00 90.75 147 ILE A N 1
ATOM 1125 C CA . ILE A 1 147 ? 3.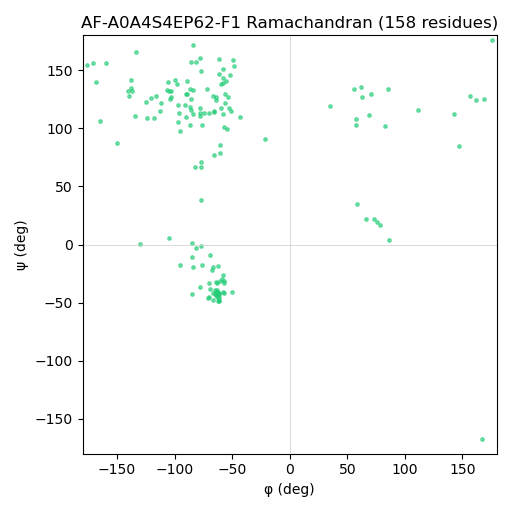770 -11.779 -4.221 1.00 90.75 147 ILE A CA 1
ATOM 1126 C C . ILE A 1 147 ? 4.919 -12.248 -3.328 1.00 90.75 147 ILE A C 1
ATOM 1128 O O . ILE A 1 147 ? 5.172 -13.446 -3.216 1.00 90.75 147 ILE A O 1
ATOM 1132 N N . ILE A 1 148 ? 5.608 -11.301 -2.695 1.00 90.81 148 ILE A N 1
ATOM 1133 C CA . ILE A 1 148 ? 6.707 -11.566 -1.763 1.00 90.81 148 ILE A CA 1
ATOM 1134 C C . ILE A 1 148 ? 6.363 -10.878 -0.444 1.00 90.81 148 ILE A C 1
ATOM 1136 O O . ILE A 1 148 ? 6.120 -9.673 -0.417 1.00 90.81 148 ILE A O 1
ATOM 1140 N N . GLY A 1 149 ? 6.319 -11.651 0.641 1.00 89.94 149 GLY A N 1
ATOM 1141 C CA . GLY A 1 149 ? 6.173 -11.118 1.992 1.00 89.94 149 GLY A CA 1
ATOM 1142 C C . GLY A 1 149 ? 7.536 -10.752 2.569 1.00 89.94 149 GLY A C 1
ATOM 1143 O O . GLY A 1 149 ? 8.475 -11.539 2.475 1.00 89.94 149 GLY A O 1
ATOM 1144 N N . LEU A 1 150 ? 7.642 -9.570 3.176 1.00 88.88 150 LEU A N 1
ATOM 1145 C CA . LEU A 1 150 ? 8.824 -9.182 3.941 1.00 88.88 150 LEU A CA 1
ATOM 1146 C C . LEU A 1 150 ? 8.617 -9.600 5.397 1.00 88.88 150 LEU A C 1
ATOM 1148 O O . LEU A 1 150 ? 7.664 -9.161 6.038 1.00 88.88 150 LEU A O 1
ATOM 1152 N N . SER A 1 151 ? 9.496 -10.460 5.909 1.00 88.56 151 SER A N 1
ATOM 1153 C CA . SER A 1 151 ? 9.498 -10.865 7.314 1.00 88.56 151 SER A CA 1
ATOM 1154 C C . SER A 1 151 ? 10.924 -10.967 7.830 1.00 88.56 151 SER A C 1
ATOM 1156 O O . SER A 1 151 ? 11.766 -11.607 7.204 1.00 88.56 151 SER A O 1
ATOM 1158 N N . PHE A 1 152 ? 11.171 -10.378 9.000 1.00 86.50 152 PHE A N 1
ATOM 1159 C CA . PHE A 1 152 ? 12.452 -10.484 9.697 1.00 86.50 152 PHE A CA 1
ATOM 1160 C C . PHE A 1 152 ? 12.769 -11.926 10.122 1.00 86.50 152 PHE A C 1
ATOM 1162 O O . PHE A 1 152 ? 13.926 -12.325 10.130 1.00 86.50 152 PHE A O 1
ATOM 1169 N N . SER A 1 153 ? 11.744 -12.720 10.445 1.00 90.44 153 SER A N 1
ATOM 1170 C CA . SER A 1 153 ? 11.905 -14.118 10.860 1.00 90.44 153 SER A CA 1
ATOM 1171 C C . SER A 1 153 ? 12.072 -15.099 9.697 1.00 90.44 153 SER A C 1
ATOM 1173 O O . SER A 1 153 ? 12.223 -16.295 9.934 1.00 90.44 153 SER A O 1
ATOM 1175 N N . SER A 1 154 ? 12.005 -14.627 8.449 1.00 87.25 154 SER A N 1
ATOM 1176 C CA . SER A 1 154 ? 12.196 -15.483 7.280 1.00 87.25 154 SER A CA 1
ATOM 1177 C C . SER A 1 154 ? 13.676 -15.782 7.064 1.00 87.25 154 SER A C 1
ATOM 1179 O O . SER A 1 154 ? 14.541 -14.946 7.323 1.00 87.25 154 SER A O 1
ATOM 1181 N N . GLU A 1 155 ? 13.963 -16.959 6.516 1.00 86.94 155 GLU A N 1
ATOM 1182 C CA . GLU A 1 155 ? 15.302 -17.301 6.050 1.00 86.94 155 GLU A CA 1
ATOM 1183 C C . GLU A 1 155 ? 15.787 -16.292 4.994 1.00 86.94 155 GLU A C 1
ATOM 1185 O O . GLU A 1 155 ? 14.999 -15.778 4.188 1.00 86.94 155 GLU A O 1
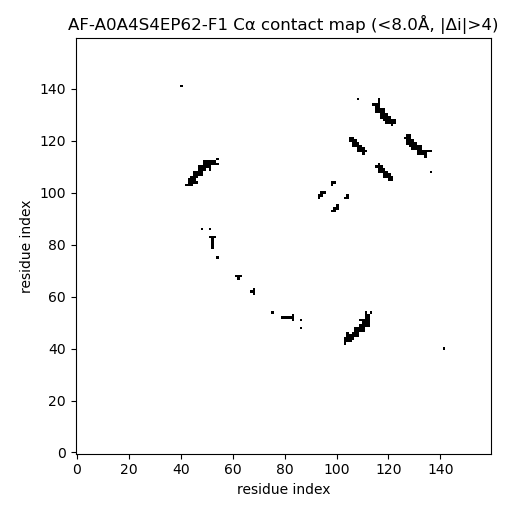ATOM 1190 N N . LYS A 1 156 ? 17.089 -15.975 5.014 1.00 84.25 156 LYS A N 1
ATOM 1191 C CA . LYS A 1 156 ? 17.690 -15.023 4.074 1.00 84.25 156 LYS A CA 1
ATOM 1192 C C . LYS A 1 156 ? 17.622 -15.588 2.657 1.00 84.25 156 LYS A C 1
ATOM 1194 O O . LYS A 1 156 ? 18.297 -16.556 2.337 1.00 84.25 156 LYS A O 1
ATOM 1199 N N . ALA A 1 157 ? 16.860 -14.925 1.793 1.00 80.19 157 ALA A N 1
ATOM 1200 C CA . ALA A 1 157 ? 16.724 -15.326 0.394 1.00 80.19 157 ALA A CA 1
ATOM 1201 C C . ALA A 1 157 ? 17.939 -14.957 -0.482 1.00 80.19 157 ALA A C 1
ATOM 1203 O O . ALA A 1 157 ? 18.075 -15.486 -1.581 1.00 80.19 157 ALA A O 1
ATOM 1204 N N . VAL A 1 158 ? 18.796 -14.029 -0.034 1.00 83.12 158 VAL A N 1
ATOM 1205 C CA . VAL A 1 158 ? 19.955 -13.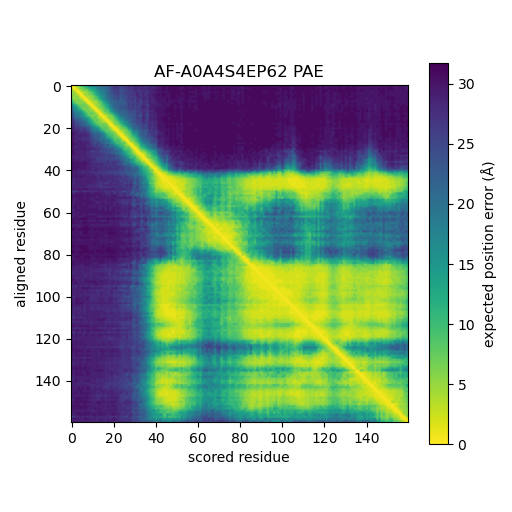537 -0.796 1.00 83.12 158 VAL A CA 1
ATOM 1206 C C . VAL A 1 158 ? 21.148 -13.358 0.142 1.00 83.12 158 VAL A C 1
ATOM 1208 O O . VAL A 1 158 ? 21.038 -12.680 1.165 1.00 83.12 158 VAL A O 1
ATOM 1211 N N . SER A 1 159 ? 22.287 -13.951 -0.217 1.00 74.12 159 SER A N 1
ATOM 1212 C CA . SER A 1 159 ? 23.595 -13.639 0.364 1.00 74.12 159 SER A CA 1
ATOM 1213 C C . SER A 1 159 ? 24.171 -12.420 -0.359 1.00 74.12 159 SER A C 1
ATOM 1215 O O . SER A 1 159 ? 24.452 -12.507 -1.555 1.00 74.12 159 SER A O 1
ATOM 1217 N N . LEU A 1 160 ? 24.278 -11.295 0.348 1.00 57.91 160 LEU A N 1
ATOM 1218 C CA . LEU A 1 160 ? 24.934 -10.076 -0.132 1.00 57.91 160 LEU A CA 1
ATOM 1219 C C . LEU A 1 160 ? 26.425 -10.093 0.201 1.00 57.91 160 LEU A C 1
ATOM 1221 O O . LEU A 1 160 ? 26.758 -10.620 1.288 1.00 57.91 160 LEU A O 1
#

Foldseek 3Di:
DDDDDDDDDDDDDDDDDDDDDDDDDDDDDPPPPPPVPVPPPPAADEAEAPAQLDDDDDDDDQPPDPVSNVVVVCVVVVRPPDDNVVVVVVVVCVCPDPCNVVVRYAWYWYQHPVLWIWIWGDDPPRDIDIDTDDRDVVVVDDPPDDDDDDDPPDDDPDDD

InterPro domains:
  IPR005304 Ribosomal biogenesis, methyltransferase, EMG1/NEP1 [PTHR12636] (37-119)
  IPR029026 tRNA (guanine-N1-)-methyltransferase, N-terminal [G3DSA:3.40.1280.10] (45-121)
  IPR029026 tRNA (guanine-N1-)-methyltransferase, N-terminal [G3DSA:3.40.1280.10] (122-160)
  IPR029028 Alpha/beta knot methyltransferases [SSF75217] (33-156)

Secondary structure (DSSP, 8-state):
--------------------------------------------EEEEEEEE-------S---S-HHHHHHHHHHHHTT--S-THHHHHHHHHHHHSHHHHTT-EEEEEEEETTS-EEEEEEETTTEEEEEEE-S-GGGGSPTTPPP----TTS--S---

Nearest PDB structures (foldseek):
  6rxz-assembly1_CO  TM=7.135E-01  e=2.027E-04  Thermochaetoides thermophila
  3oii-assembly1_A  TM=6.982E-01  e=2.870E-03  Saccharomyces cerevisiae
  1lii-assembly1_A  TM=5.751E-01  e=2.181E-01  Toxoplasma gondii
  1lik-assembly1_A  TM=5.035E-01  e=3.430E-01  Toxoplasma gondii

Radius of gyration: 34.15 Å; Cα contacts (8 Å, |Δi|>4): 118; chains: 1; bounding box: 56×46×122 Å

Mean predicted aligned error: 16.7 Å

Organism: Camellia sinensis var. sinensis (NCBI:txid542762)

pLDDT: mean 70.45, std 19.59, range [30.53, 94.12]

Sequence (160 aa):
MDNGVGDGGRRRTVGVADSGDGRRRTIRDSEIPLVPSSQNLKPGVIFVLDKASLMPAYIGRLPQNDVVLGRYRKVLQAKATEDPDSYVQTLLEIMSSRLCMAGGVQAIYIKTIQGVLIKYQSKGKGEKLMRLIENLVAKHLPLNSRIIGLSFSSEKAVSL

Solvent-accessible surface area (backbone atoms only — not comparable to full-atom values): 10969 Å² total; per-residue (Å²): 137,83,89,81,92,83,88,88,83,90,83,82,90,80,90,82,89,88,87,83,86,90,85,84,88,80,86,78,84,74,88,65,77,81,65,75,76,76,67,76,78,71,80,63,46,72,49,73,46,71,67,33,62,68,72,95,69,87,88,67,86,72,65,86,49,64,69,62,39,49,53,52,49,50,58,52,63,80,63,66,83,53,74,55,59,63,58,55,51,52,50,50,52,53,59,70,28,69,53,36,72,72,62,33,47,68,38,38,34,40,31,21,71,84,61,50,28,38,40,37,34,80,42,85,94,81,44,73,44,77,43,82,50,80,77,48,72,74,81,77,50,64,88,91,66,85,84,78,85,90,57,90,88,51,80,82,90,68,91,129